Protein AF-A0A2E8B7R0-F1 (afdb_monomer_lite)

Sequence (92 aa):
MNALSSRFLLDMPPLPKKKHTRARKGNRNAHNAIKLPSSSVCPCSRQERIQPHIACPECGNFNGRTMPGNWPQVNLLEQVEPIEAAPVEPES

Structure (mmCIF, N/CA/C/O backbone):
data_AF-A0A2E8B7R0-F1
#
_entry.id   AF-A0A2E8B7R0-F1
#
loop_
_atom_site.group_PDB
_atom_site.id
_atom_site.type_symbol
_atom_site.label_atom_id
_atom_site.label_alt_id
_atom_site.label_comp_id
_atom_site.label_asym_id
_atom_site.label_entity_id
_atom_site.label_seq_id
_atom_site.pdbx_PDB_ins_code
_atom_site.Cartn_x
_atom_site.Cartn_y
_atom_site.Cartn_z
_atom_site.occupancy
_atom_site.B_iso_or_equiv
_atom_site.auth_seq_id
_atom_site.auth_comp_id
_atom_site.auth_asym_id
_atom_site.auth_atom_id
_atom_site.pdbx_PDB_model_num
ATOM 1 N N . MET A 1 1 ? 44.185 11.787 34.668 1.00 49.34 1 MET A N 1
ATOM 2 C CA . MET A 1 1 ? 42.980 10.956 34.460 1.00 49.34 1 MET A CA 1
ATOM 3 C C . MET A 1 1 ? 42.348 11.341 33.128 1.00 49.34 1 MET A C 1
ATOM 5 O O . MET A 1 1 ? 41.335 12.009 33.125 1.00 49.34 1 MET A O 1
ATOM 9 N N . ASN A 1 2 ? 42.975 11.008 31.999 1.00 49.75 2 ASN A N 1
ATOM 10 C CA . ASN A 1 2 ? 42.451 11.351 30.674 1.00 49.75 2 ASN A CA 1
ATOM 11 C C . ASN A 1 2 ? 42.804 10.220 29.712 1.00 49.75 2 ASN A C 1
ATOM 13 O O . ASN A 1 2 ? 43.951 10.110 29.296 1.00 49.75 2 ASN A O 1
ATOM 17 N N . ALA A 1 3 ? 41.826 9.377 29.402 1.00 51.28 3 ALA A N 1
ATOM 18 C CA . ALA A 1 3 ? 41.859 8.481 28.251 1.00 51.28 3 ALA A CA 1
ATOM 19 C C . ALA A 1 3 ? 40.420 8.057 27.921 1.00 51.28 3 ALA A C 1
ATOM 21 O O . ALA A 1 3 ? 40.062 6.885 27.996 1.00 51.28 3 ALA A O 1
ATOM 22 N N . LEU A 1 4 ? 39.561 9.031 27.618 1.00 63.00 4 LEU A N 1
ATOM 23 C CA . LEU A 1 4 ? 38.295 8.756 26.952 1.00 63.00 4 LEU A CA 1
ATOM 24 C C . LEU A 1 4 ? 38.408 9.185 25.493 1.00 63.00 4 LEU A C 1
ATOM 26 O O . LEU A 1 4 ? 38.859 10.283 25.187 1.00 63.00 4 LEU A O 1
ATOM 30 N N . SER A 1 5 ? 37.899 8.305 24.637 1.00 59.59 5 SER A N 1
ATOM 31 C CA . SER A 1 5 ? 37.549 8.540 23.238 1.00 59.59 5 SER A CA 1
ATOM 32 C C . SER A 1 5 ? 38.644 8.353 22.184 1.00 59.59 5 SER A C 1
ATOM 34 O O . SER A 1 5 ? 38.971 9.246 21.412 1.00 59.59 5 SER A O 1
ATOM 36 N N . SER A 1 6 ? 39.109 7.112 22.045 1.00 60.09 6 SER A N 1
ATOM 37 C CA . SER A 1 6 ? 39.521 6.571 20.741 1.00 60.09 6 SER A CA 1
ATOM 38 C C . SER A 1 6 ? 38.743 5.288 20.418 1.00 60.09 6 SER A C 1
ATOM 40 O O . SER A 1 6 ? 39.305 4.238 20.134 1.00 60.09 6 SER A O 1
ATOM 42 N N . ARG A 1 7 ? 37.406 5.350 20.473 1.00 61.56 7 ARG A N 1
ATOM 43 C CA . ARG A 1 7 ? 36.516 4.243 20.055 1.00 61.56 7 ARG A CA 1
ATOM 44 C C . ARG A 1 7 ? 35.910 4.432 18.658 1.00 61.56 7 ARG A C 1
ATOM 46 O O . ARG A 1 7 ? 34.863 3.879 18.359 1.00 61.56 7 ARG A O 1
ATOM 53 N N . PHE A 1 8 ? 36.598 5.169 17.790 1.00 60.06 8 PHE A N 1
ATOM 54 C CA . PHE A 1 8 ? 36.302 5.239 16.354 1.00 60.06 8 PHE A CA 1
ATOM 55 C C . PHE A 1 8 ? 37.470 4.672 15.530 1.00 60.06 8 PHE A C 1
ATOM 57 O O . PHE A 1 8 ? 37.931 5.273 14.564 1.00 60.06 8 PHE A O 1
ATOM 64 N N . LEU A 1 9 ? 37.985 3.507 15.932 1.00 61.00 9 LEU A N 1
ATOM 65 C CA . LEU A 1 9 ? 38.904 2.732 15.101 1.00 61.00 9 LEU A CA 1
ATOM 66 C C . LEU A 1 9 ? 38.107 1.998 14.014 1.00 61.00 9 LEU A C 1
ATOM 68 O O . LEU A 1 9 ? 37.506 0.963 14.263 1.00 61.00 9 LEU A O 1
ATOM 72 N N . LEU A 1 10 ? 38.074 2.617 12.833 1.00 66.00 10 LEU A N 1
ATOM 73 C CA . LEU A 1 10 ? 38.393 2.015 11.532 1.00 66.00 10 LEU A CA 1
ATOM 74 C C . LEU A 1 10 ? 38.100 0.511 11.371 1.00 66.00 10 LEU A C 1
ATOM 76 O O . LEU A 1 10 ? 39.027 -0.280 11.215 1.00 66.00 10 LEU A O 1
ATOM 80 N N . ASP A 1 11 ? 36.830 0.129 11.298 1.00 68.44 11 ASP A N 1
ATOM 81 C CA . ASP A 1 11 ? 36.443 -1.161 10.722 1.00 68.44 11 ASP A CA 1
ATOM 82 C C . ASP A 1 11 ? 35.916 -0.884 9.307 1.00 68.44 11 ASP A C 1
ATOM 84 O O . ASP A 1 11 ? 34.765 -0.490 9.105 1.00 68.44 11 ASP A O 1
ATOM 88 N N . MET A 1 12 ? 36.809 -0.937 8.309 1.00 77.44 12 MET A N 1
ATOM 89 C CA . MET A 1 12 ? 36.425 -0.687 6.917 1.00 77.44 12 MET A CA 1
ATOM 90 C C . MET A 1 12 ? 35.634 -1.901 6.403 1.00 77.44 12 MET A C 1
ATOM 92 O O . MET A 1 12 ? 36.194 -2.999 6.349 1.00 77.44 12 MET A O 1
ATOM 96 N N . PRO A 1 13 ? 34.358 -1.743 6.000 1.00 83.94 13 PRO A N 1
ATOM 97 C CA . PRO A 1 13 ? 33.537 -2.873 5.590 1.00 83.94 13 PRO A CA 1
ATOM 98 C C . PRO A 1 13 ? 34.090 -3.517 4.311 1.00 83.94 13 PRO A C 1
ATOM 100 O O . PRO A 1 13 ? 34.713 -2.838 3.487 1.00 83.94 13 PRO A O 1
ATOM 103 N N . PRO A 1 14 ? 33.857 -4.823 4.104 1.00 88.06 14 PRO A N 1
ATOM 104 C CA . PRO A 1 14 ? 34.383 -5.537 2.951 1.00 88.06 14 PRO A CA 1
ATOM 105 C C . PRO A 1 14 ? 33.896 -4.904 1.644 1.00 88.06 14 PRO A C 1
ATOM 107 O O . PRO A 1 14 ? 32.697 -4.834 1.364 1.00 88.06 14 PRO A O 1
ATOM 110 N N . LEU A 1 15 ? 34.851 -4.465 0.820 1.00 90.00 15 LEU A N 1
ATOM 111 C CA . LEU A 1 15 ? 34.570 -3.888 -0.490 1.00 90.00 15 LEU A CA 1
ATOM 112 C C . LEU A 1 15 ? 34.495 -4.973 -1.576 1.00 90.00 15 LEU A C 1
ATOM 114 O O . LEU A 1 15 ? 35.304 -5.907 -1.597 1.00 90.00 15 LEU A O 1
ATOM 118 N N . PRO A 1 16 ? 33.568 -4.844 -2.542 1.00 91.88 16 PRO A N 1
ATOM 119 C CA . PRO A 1 16 ? 33.491 -5.765 -3.662 1.00 91.88 16 PRO A CA 1
ATOM 120 C C . PRO A 1 16 ? 34.744 -5.647 -4.533 1.00 91.88 16 PRO A C 1
ATOM 122 O O . PRO A 1 16 ? 35.039 -4.596 -5.097 1.00 91.88 16 PRO A O 1
ATOM 125 N N . LYS A 1 17 ? 35.451 -6.766 -4.722 1.00 94.00 17 LYS A N 1
ATOM 126 C CA . LYS A 1 17 ? 36.656 -6.823 -5.568 1.00 94.00 17 LYS A CA 1
ATOM 127 C C . LYS A 1 17 ? 36.385 -6.481 -7.039 1.00 94.00 17 LYS A C 1
ATOM 129 O O . LYS A 1 17 ? 37.288 -6.026 -7.737 1.00 94.00 17 LYS A O 1
ATOM 134 N N . LYS A 1 18 ? 35.171 -6.752 -7.535 1.00 95.12 18 LYS A N 1
ATOM 135 C CA . LYS A 1 18 ? 34.750 -6.512 -8.926 1.00 95.12 18 LYS A CA 1
ATOM 136 C C . LYS A 1 18 ? 33.301 -6.034 -8.980 1.00 95.12 18 LYS A C 1
ATOM 138 O O . LYS A 1 18 ? 32.469 -6.448 -8.173 1.00 95.12 18 LYS A O 1
ATOM 143 N N . LYS A 1 19 ? 32.982 -5.229 -9.997 1.00 94.81 19 LYS A N 1
ATOM 144 C CA . LYS A 1 19 ? 31.607 -4.820 -10.308 1.00 94.81 19 LYS A CA 1
ATOM 145 C C . LYS A 1 19 ? 30.754 -6.042 -10.665 1.00 94.81 19 LYS A C 1
ATOM 147 O O . LYS A 1 19 ? 31.160 -6.879 -11.470 1.00 94.81 19 LYS A O 1
ATOM 152 N N . HIS A 1 20 ? 29.548 -6.129 -10.109 1.00 94.94 20 HIS A N 1
ATOM 153 C CA . HIS A 1 20 ? 28.583 -7.148 -10.518 1.00 94.94 20 HIS A CA 1
ATOM 154 C C . HIS A 1 20 ? 28.111 -6.919 -11.959 1.00 94.94 20 HIS A C 1
ATOM 156 O O . HIS A 1 20 ? 27.793 -5.796 -12.354 1.00 94.94 20 HIS A O 1
ATOM 162 N N . THR A 1 21 ? 28.029 -7.998 -12.738 1.00 97.31 21 THR A N 1
ATOM 163 C CA . THR A 1 21 ? 27.493 -7.955 -14.102 1.00 97.31 21 THR A CA 1
ATOM 164 C C . THR A 1 21 ? 26.007 -7.587 -14.091 1.00 97.31 21 THR A C 1
ATOM 166 O O . THR A 1 21 ? 25.296 -7.831 -13.109 1.00 97.31 21 THR A O 1
ATOM 169 N N . ARG A 1 22 ? 25.509 -7.020 -15.201 1.00 97.25 22 ARG A N 1
ATOM 170 C CA . ARG A 1 22 ? 24.081 -6.678 -15.349 1.00 97.25 22 ARG A CA 1
ATOM 171 C C . ARG A 1 22 ? 23.187 -7.902 -15.132 1.00 97.25 22 ARG A C 1
ATOM 173 O O . ARG A 1 22 ? 22.211 -7.791 -14.400 1.00 97.25 22 ARG A O 1
ATOM 180 N N . ALA A 1 23 ? 23.581 -9.059 -15.671 1.00 97.56 23 ALA A N 1
ATOM 181 C CA . ALA A 1 23 ? 22.875 -10.327 -15.486 1.00 97.56 23 ALA A CA 1
ATOM 182 C C . ALA A 1 23 ? 22.767 -10.726 -14.005 1.00 97.56 23 ALA A C 1
ATOM 184 O O . ALA A 1 23 ? 21.680 -11.019 -13.523 1.00 97.56 23 ALA A O 1
ATOM 185 N N . ARG A 1 24 ? 23.864 -10.646 -13.235 1.00 96.62 24 ARG A N 1
ATOM 186 C CA . ARG A 1 24 ? 23.846 -10.998 -11.804 1.00 96.62 24 ARG A CA 1
ATOM 187 C C . ARG A 1 24 ? 22.955 -10.058 -10.985 1.00 96.62 24 ARG A C 1
ATOM 189 O O . ARG A 1 24 ? 22.238 -10.520 -10.102 1.00 96.62 24 ARG A O 1
ATOM 196 N N . LYS A 1 25 ? 22.981 -8.750 -11.274 1.00 96.31 25 LYS A N 1
ATOM 197 C CA . LYS A 1 25 ? 22.076 -7.775 -10.637 1.00 96.31 25 LYS A CA 1
ATOM 198 C C . LYS A 1 25 ? 20.614 -8.052 -11.009 1.00 96.31 25 LYS A C 1
ATOM 200 O O . LYS A 1 25 ? 19.765 -8.027 -10.126 1.00 96.31 25 LYS A O 1
ATOM 205 N N . GLY A 1 26 ? 20.344 -8.318 -12.289 1.00 97.06 26 GLY A N 1
ATOM 206 C CA . GLY A 1 26 ? 19.010 -8.622 -12.809 1.00 97.06 26 GLY A CA 1
ATOM 207 C C . GLY A 1 26 ? 18.408 -9.864 -12.161 1.00 97.06 26 GLY A C 1
ATOM 208 O O . GLY A 1 26 ? 17.341 -9.767 -11.571 1.00 97.06 26 GLY A O 1
ATOM 209 N N . ASN A 1 27 ? 19.138 -10.982 -12.162 1.00 97.06 27 ASN A N 1
ATOM 210 C CA . ASN A 1 27 ? 18.682 -12.237 -11.556 1.00 97.06 27 ASN A CA 1
ATOM 211 C C . ASN A 1 27 ? 18.392 -12.075 -10.062 1.00 97.06 27 ASN A C 1
ATOM 213 O O . ASN A 1 27 ? 17.368 -12.541 -9.582 1.00 97.06 27 ASN A O 1
ATOM 217 N N . ARG A 1 28 ? 19.249 -11.351 -9.329 1.00 96.00 28 ARG A N 1
ATOM 218 C CA . ARG A 1 28 ? 18.993 -11.071 -7.911 1.00 96.00 28 ARG A CA 1
ATOM 219 C C . ARG A 1 28 ? 17.717 -10.246 -7.712 1.00 96.00 28 ARG A C 1
ATOM 221 O O . ARG A 1 28 ? 16.948 -10.531 -6.805 1.00 96.00 28 ARG A O 1
ATOM 228 N N . ASN A 1 29 ? 17.493 -9.230 -8.543 1.00 96.31 29 ASN A N 1
ATOM 229 C CA . ASN A 1 29 ? 16.320 -8.366 -8.432 1.00 96.31 29 ASN A CA 1
ATOM 230 C C . ASN A 1 29 ? 15.029 -9.021 -8.955 1.00 96.31 29 ASN A C 1
ATOM 232 O O . ASN A 1 29 ? 13.954 -8.588 -8.556 1.00 96.31 29 ASN A O 1
ATOM 236 N N . ALA A 1 30 ? 15.112 -10.051 -9.803 1.00 95.62 30 ALA A N 1
ATOM 237 C CA . ALA A 1 30 ? 13.949 -10.734 -10.376 1.00 95.62 30 ALA A CA 1
ATOM 238 C C . ALA A 1 30 ? 13.046 -11.385 -9.314 1.00 95.62 30 ALA A C 1
ATOM 240 O O . ALA A 1 30 ? 11.846 -11.524 -9.522 1.00 95.62 30 ALA A O 1
ATOM 241 N N . HIS A 1 31 ? 13.609 -11.738 -8.158 1.00 95.12 31 HIS A N 1
ATOM 242 C CA . HIS A 1 31 ? 12.858 -12.297 -7.034 1.00 95.12 31 HIS A CA 1
ATOM 243 C C . HIS A 1 31 ? 12.155 -11.232 -6.178 1.00 95.12 31 HIS A C 1
ATOM 245 O O . HIS A 1 31 ? 11.258 -11.559 -5.408 1.00 95.12 31 HIS A O 1
ATOM 251 N N . ASN A 1 32 ? 12.521 -9.957 -6.330 1.00 94.62 32 ASN A N 1
ATOM 252 C CA . ASN A 1 32 ? 12.014 -8.854 -5.513 1.00 94.62 32 ASN A CA 1
ATOM 253 C C . ASN A 1 32 ? 10.812 -8.166 -6.180 1.00 94.62 32 ASN A C 1
ATOM 255 O O . ASN A 1 32 ? 10.781 -6.943 -6.315 1.00 94.62 32 ASN A O 1
ATOM 259 N N . ALA A 1 33 ? 9.837 -8.952 -6.640 1.00 94.25 33 ALA A N 1
ATOM 260 C CA . ALA A 1 33 ? 8.607 -8.425 -7.221 1.00 94.25 33 ALA A CA 1
ATOM 261 C C . ALA A 1 33 ? 7.614 -8.029 -6.115 1.00 94.25 33 ALA A C 1
ATOM 263 O O . ALA A 1 33 ? 7.258 -8.847 -5.266 1.00 94.25 33 ALA A O 1
ATOM 264 N N . ILE A 1 34 ? 7.142 -6.780 -6.141 1.00 94.12 34 ILE A N 1
ATOM 265 C CA . ILE A 1 34 ? 6.112 -6.284 -5.220 1.00 94.12 34 ILE A CA 1
ATOM 266 C C . ILE A 1 34 ? 4.739 -6.679 -5.773 1.00 94.12 34 ILE A C 1
ATOM 268 O O . ILE A 1 34 ? 4.436 -6.413 -6.936 1.00 94.12 34 ILE A O 1
ATOM 272 N N . LYS A 1 35 ? 3.909 -7.316 -4.941 1.00 93.50 35 LYS A N 1
ATOM 273 C CA . LYS A 1 35 ? 2.524 -7.678 -5.275 1.00 93.50 35 LYS A CA 1
ATOM 274 C C . LYS A 1 35 ? 1.567 -6.637 -4.708 1.00 93.50 35 LYS A C 1
ATOM 276 O O . LYS A 1 35 ? 1.798 -6.124 -3.615 1.00 93.50 35 LYS A O 1
ATOM 281 N N . LEU A 1 36 ? 0.487 -6.352 -5.435 1.00 91.12 36 LEU A N 1
ATOM 282 C CA . LEU A 1 36 ? -0.585 -5.517 -4.902 1.00 91.12 36 LEU A CA 1
ATOM 283 C C . LEU A 1 36 ? -1.287 -6.256 -3.750 1.00 91.12 36 LEU A C 1
ATOM 285 O O . LEU A 1 36 ? -1.485 -7.472 -3.848 1.00 91.12 36 LEU A O 1
ATOM 289 N N . PRO A 1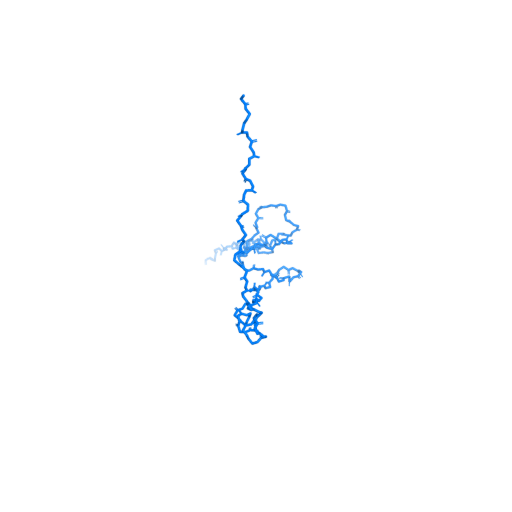 37 ? -1.674 -5.547 -2.675 1.00 89.31 37 PRO A N 1
ATOM 290 C CA . PRO A 1 37 ? -2.492 -6.131 -1.624 1.00 89.31 37 PRO A CA 1
ATOM 291 C C . PRO A 1 37 ? -3.886 -6.471 -2.162 1.00 89.31 37 PRO A C 1
ATOM 293 O O . PRO A 1 37 ? -4.393 -5.830 -3.089 1.00 89.31 37 PRO A O 1
ATOM 296 N N . SER A 1 38 ? -4.524 -7.476 -1.565 1.00 90.38 38 SER A N 1
ATOM 297 C CA . SER A 1 38 ? -5.930 -7.758 -1.836 1.00 90.38 38 SER A CA 1
ATOM 298 C C . SER A 1 38 ? -6.794 -6.586 -1.368 1.00 90.38 38 SER A C 1
ATOM 300 O O . SER A 1 38 ? -6.538 -5.971 -0.333 1.00 90.38 38 SER A O 1
ATOM 302 N N . SER A 1 39 ? -7.817 -6.260 -2.156 1.00 89.75 39 SER A N 1
ATOM 303 C CA . SER A 1 39 ? -8.808 -5.248 -1.803 1.00 89.75 39 SER A CA 1
ATOM 304 C C . SER A 1 39 ? -10.214 -5.774 -2.056 1.00 89.75 39 SER A C 1
ATOM 306 O O . SER A 1 39 ? -10.447 -6.522 -3.005 1.00 89.75 39 SER A O 1
ATOM 308 N N . SER A 1 40 ? -11.138 -5.385 -1.186 1.00 85.00 40 SER A N 1
ATOM 309 C CA . SER A 1 40 ? -12.568 -5.677 -1.266 1.00 85.00 40 SER A CA 1
ATOM 310 C C . SER A 1 40 ? -13.347 -4.371 -1.394 1.00 85.00 40 SER A C 1
ATOM 312 O O . SER A 1 40 ? -12.866 -3.319 -0.973 1.00 85.00 40 SER A O 1
ATOM 314 N N . VAL A 1 41 ? -14.516 -4.417 -2.025 1.00 84.31 41 VAL A N 1
ATOM 315 C CA . VAL A 1 41 ? -15.358 -3.229 -2.210 1.00 84.31 41 VAL A CA 1
ATOM 316 C C . VAL A 1 41 ? -16.233 -3.039 -0.974 1.00 84.31 41 VAL A C 1
ATOM 318 O O . VAL A 1 41 ? -16.900 -3.977 -0.538 1.00 84.31 41 VAL A O 1
ATOM 321 N N . CYS A 1 42 ? -16.232 -1.827 -0.419 1.00 82.00 42 CYS A N 1
ATOM 322 C CA . CYS A 1 42 ? -17.142 -1.443 0.655 1.00 82.00 42 CYS A CA 1
ATOM 323 C C . CYS A 1 42 ? -18.602 -1.429 0.166 1.00 82.00 42 CYS A C 1
ATOM 325 O O . CYS A 1 42 ? -18.863 -0.844 -0.885 1.00 82.00 42 CYS A O 1
ATOM 327 N N . PRO A 1 43 ? -19.576 -1.946 0.938 1.00 73.62 43 PRO A N 1
ATOM 328 C CA . PRO A 1 43 ? -21.003 -1.794 0.629 1.00 73.62 43 PRO A CA 1
ATOM 329 C C . PRO A 1 43 ? -21.543 -0.375 0.898 1.00 73.62 43 PRO A C 1
ATOM 331 O O . PRO A 1 43 ? -22.715 -0.104 0.660 1.00 73.62 43 PRO A O 1
ATOM 334 N N . CYS A 1 44 ? -20.710 0.529 1.417 1.00 71.44 44 CYS A N 1
ATOM 335 C CA . CYS A 1 44 ? -21.061 1.920 1.670 1.00 71.44 44 CYS A CA 1
ATOM 336 C C . CYS A 1 44 ? -21.210 2.735 0.373 1.00 71.44 44 CYS A C 1
ATOM 338 O O . CYS A 1 44 ? -20.683 2.367 -0.677 1.00 71.44 44 CYS A O 1
ATOM 340 N N . SER A 1 45 ? -21.884 3.885 0.465 1.00 65.62 45 SER A N 1
ATOM 341 C CA . SER A 1 45 ? -22.229 4.772 -0.664 1.00 65.62 45 SER A CA 1
ATOM 342 C C . SER A 1 45 ? -21.047 5.167 -1.560 1.00 65.62 45 SER A C 1
ATOM 344 O O . SER A 1 45 ? -21.224 5.384 -2.756 1.00 65.62 45 SER A O 1
ATOM 346 N N . ARG A 1 46 ? -19.838 5.237 -0.994 1.00 69.81 46 ARG A N 1
ATOM 347 C CA . ARG A 1 46 ? -18.605 5.644 -1.683 1.00 69.81 46 ARG A CA 1
ATOM 348 C C . ARG A 1 46 ? -17.865 4.496 -2.380 1.00 69.81 46 ARG A C 1
ATOM 350 O O . ARG A 1 46 ? -16.942 4.760 -3.142 1.00 69.81 46 ARG A O 1
ATOM 357 N N . GLN A 1 47 ? -18.263 3.243 -2.121 1.00 70.62 47 GLN A N 1
ATOM 358 C CA . GLN A 1 47 ? -17.745 2.022 -2.761 1.00 70.62 47 GLN A CA 1
ATOM 359 C C . GLN A 1 47 ? -16.208 1.950 -2.843 1.00 70.62 47 GLN A C 1
ATOM 361 O O . GLN A 1 47 ? -15.629 1.486 -3.827 1.00 70.62 47 GLN A O 1
ATOM 366 N N . GLU A 1 48 ? -15.522 2.417 -1.800 1.00 77.94 48 GLU A N 1
ATOM 367 C CA . GLU A 1 48 ? -14.063 2.435 -1.781 1.00 77.94 48 GLU A CA 1
ATOM 368 C C . GLU A 1 48 ? -13.474 1.022 -1.679 1.00 77.94 48 GLU A C 1
ATOM 370 O O . GLU A 1 48 ? -14.085 0.094 -1.135 1.00 77.94 48 GLU A O 1
ATOM 375 N N . ARG A 1 49 ? -12.256 0.859 -2.211 1.00 84.31 49 ARG A N 1
ATOM 376 C CA . ARG A 1 49 ? -11.484 -0.383 -2.108 1.00 84.31 49 ARG A CA 1
ATOM 377 C C . ARG A 1 49 ? -10.753 -0.421 -0.773 1.00 84.31 49 ARG A C 1
ATOM 379 O O . ARG A 1 49 ? -9.800 0.323 -0.564 1.00 84.31 49 ARG A O 1
ATOM 386 N N . ILE A 1 50 ? -11.169 -1.327 0.100 1.00 86.44 50 ILE A N 1
ATOM 387 C CA . ILE A 1 50 ? -10.629 -1.480 1.451 1.00 86.44 50 ILE A CA 1
ATOM 388 C C . ILE A 1 50 ? -9.770 -2.741 1.506 1.00 86.44 50 ILE A C 1
ATOM 390 O O . ILE A 1 50 ? -10.076 -3.753 0.867 1.00 86.44 50 ILE A O 1
ATOM 394 N N . GLN A 1 51 ? -8.690 -2.689 2.281 1.00 87.25 51 GLN A N 1
ATOM 395 C CA . GLN A 1 51 ? -7.926 -3.881 2.632 1.00 87.25 51 GLN A CA 1
ATOM 396 C C . GLN A 1 51 ? -8.770 -4.843 3.489 1.00 87.25 51 GLN A C 1
ATOM 398 O O . GLN A 1 51 ? -9.593 -4.401 4.293 1.00 87.25 51 GLN A O 1
ATOM 403 N N . PRO A 1 52 ? -8.582 -6.163 3.352 1.00 86.31 52 PRO A N 1
ATOM 404 C CA . PRO A 1 52 ? -9.277 -7.127 4.195 1.00 86.31 52 PRO A CA 1
ATOM 405 C C . PRO A 1 52 ? -8.891 -6.954 5.672 1.00 86.31 52 PRO A C 1
ATOM 407 O O . PRO A 1 52 ? -7.781 -6.536 5.990 1.00 86.31 52 PRO A O 1
ATOM 410 N N . HIS A 1 53 ? -9.804 -7.328 6.572 1.00 86.62 53 HIS A N 1
ATOM 411 C CA . HIS A 1 53 ? -9.631 -7.277 8.036 1.00 86.62 53 HIS A CA 1
ATOM 412 C C . HIS A 1 53 ? -9.488 -5.876 8.655 1.00 86.62 53 HIS A C 1
ATOM 414 O O . HIS A 1 53 ? -9.139 -5.762 9.828 1.00 86.62 53 HIS A O 1
ATOM 420 N N . ILE A 1 54 ? -9.789 -4.816 7.903 1.00 85.31 54 ILE A N 1
ATOM 421 C CA . ILE A 1 54 ? -9.763 -3.431 8.382 1.00 85.31 54 ILE A CA 1
ATOM 422 C C . ILE A 1 54 ? -11.163 -2.825 8.230 1.00 85.31 54 ILE A C 1
ATOM 424 O O . ILE A 1 54 ? -11.851 -3.070 7.238 1.00 85.31 54 ILE A O 1
ATOM 428 N N . ALA A 1 55 ? -11.597 -2.052 9.228 1.00 84.44 55 ALA A N 1
ATOM 429 C CA . ALA A 1 55 ? -12.841 -1.293 9.152 1.00 84.44 55 ALA A CA 1
ATOM 430 C C . ALA A 1 55 ? -12.708 -0.138 8.149 1.00 84.44 55 ALA A C 1
ATOM 432 O O . ALA A 1 55 ? -11.648 0.477 8.029 1.00 84.44 55 ALA A O 1
ATOM 433 N N . CYS A 1 56 ? -13.786 0.181 7.437 1.00 84.31 56 CYS A N 1
ATOM 434 C CA . CYS A 1 56 ? -13.777 1.313 6.514 1.00 84.31 56 CYS A CA 1
ATOM 435 C C . CYS A 1 56 ? -13.521 2.638 7.265 1.00 84.31 56 CYS A C 1
ATOM 437 O O . CYS A 1 56 ? -14.260 2.924 8.207 1.00 84.31 56 CYS A O 1
ATOM 439 N N . PRO A 1 57 ? -12.561 3.483 6.840 1.00 79.06 57 PRO A N 1
ATOM 440 C CA . PRO A 1 57 ? -12.310 4.779 7.481 1.00 79.06 57 PRO A CA 1
ATOM 441 C C . PRO A 1 57 ? -13.450 5.792 7.276 1.00 79.06 57 PRO A C 1
ATOM 443 O O . PRO A 1 57 ? -13.562 6.745 8.035 1.00 79.06 57 PRO A O 1
ATOM 446 N N . GLU A 1 58 ? -14.309 5.590 6.276 1.00 78.06 58 GLU A N 1
ATOM 447 C CA . GLU A 1 58 ? -15.422 6.499 5.971 1.00 78.06 58 GLU A CA 1
ATOM 448 C C . GLU A 1 58 ? -16.735 6.085 6.654 1.00 78.06 58 GLU A C 1
ATOM 450 O O . GLU A 1 58 ? -17.572 6.935 6.950 1.00 78.06 58 GLU A O 1
ATOM 455 N N . CYS A 1 59 ? -16.968 4.785 6.876 1.00 76.62 59 CYS A N 1
ATOM 456 C CA . CYS A 1 59 ? -18.235 4.287 7.435 1.00 76.62 59 CYS A CA 1
ATOM 457 C C . CYS A 1 59 ? -18.110 3.495 8.736 1.00 76.62 59 CYS A C 1
ATOM 459 O O . CYS A 1 59 ? -19.127 3.128 9.312 1.00 76.62 59 CYS A O 1
ATOM 461 N N . GLY A 1 60 ? -16.898 3.172 9.189 1.00 80.50 60 GLY A N 1
ATOM 462 C CA . GLY A 1 60 ? -16.696 2.351 10.385 1.00 80.50 60 GLY A CA 1
ATOM 463 C C . GLY A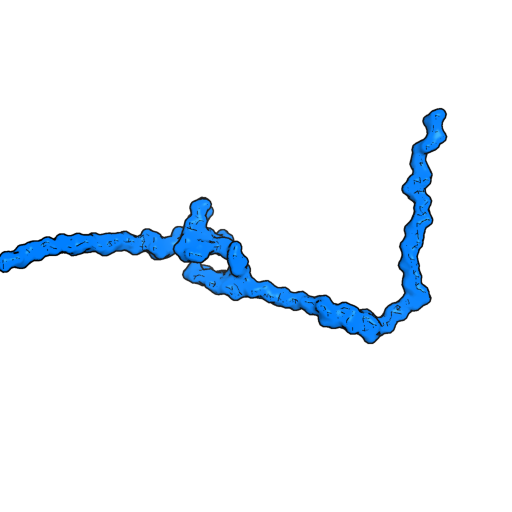 1 60 ? -17.262 0.930 10.280 1.00 80.50 60 GLY A C 1
ATOM 464 O O . GLY A 1 60 ? -17.279 0.211 11.279 1.00 80.50 60 GLY A O 1
ATOM 465 N N . ASN A 1 61 ? -17.734 0.509 9.098 1.00 81.81 61 ASN A N 1
ATOM 466 C CA . ASN A 1 61 ? -18.304 -0.814 8.888 1.00 81.81 61 ASN A CA 1
ATOM 467 C C . ASN A 1 61 ? -17.197 -1.867 8.827 1.00 81.81 61 ASN A C 1
ATOM 469 O O . ASN A 1 61 ? -16.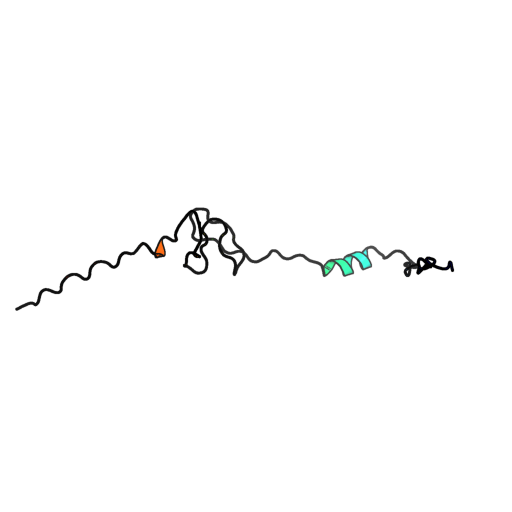229 -1.741 8.068 1.00 81.81 61 ASN A O 1
ATOM 473 N N . PHE A 1 62 ? -17.392 -2.933 9.593 1.00 83.94 62 PHE A N 1
ATOM 474 C CA . PHE A 1 62 ? -16.616 -4.153 9.527 1.00 83.94 62 PHE A CA 1
ATOM 475 C C . PHE A 1 62 ? -17.555 -5.351 9.684 1.00 83.94 62 PHE A C 1
ATOM 477 O O . PHE A 1 62 ? -18.265 -5.470 10.679 1.00 83.94 62 PHE A O 1
ATOM 484 N N . ASN A 1 63 ? -17.552 -6.258 8.703 1.00 78.56 63 ASN A N 1
ATOM 485 C CA . ASN A 1 63 ? -18.326 -7.503 8.748 1.00 78.56 63 ASN A CA 1
ATOM 486 C C . ASN A 1 63 ? -19.836 -7.303 9.035 1.00 78.56 63 ASN A C 1
ATOM 488 O O . ASN A 1 63 ? -20.434 -8.042 9.816 1.00 78.56 63 ASN A O 1
ATOM 492 N N . GLY A 1 64 ? -20.441 -6.266 8.441 1.00 75.00 64 GLY A N 1
ATOM 493 C CA . GLY A 1 64 ? -21.873 -5.966 8.574 1.00 75.00 64 GLY A CA 1
ATOM 494 C C . GLY A 1 64 ? -22.269 -5.293 9.890 1.00 75.00 64 GLY A C 1
ATOM 495 O O . GLY A 1 64 ? -23.458 -5.156 10.159 1.00 75.00 64 GLY A O 1
ATOM 496 N N . ARG A 1 65 ? -21.296 -4.876 10.708 1.00 77.50 65 ARG A N 1
ATOM 497 C CA . ARG A 1 65 ? -21.517 -4.164 11.970 1.00 77.50 65 ARG A CA 1
ATOM 498 C C . ARG A 1 65 ? -20.807 -2.819 11.946 1.00 77.50 65 ARG A C 1
ATOM 500 O O . ARG A 1 65 ? -19.702 -2.699 11.415 1.00 77.50 65 ARG A O 1
ATOM 507 N N . THR A 1 66 ? -21.441 -1.808 12.528 1.00 80.00 66 THR A N 1
ATOM 508 C CA . THR A 1 66 ? -20.819 -0.492 12.721 1.00 80.00 66 THR A CA 1
ATOM 509 C C . 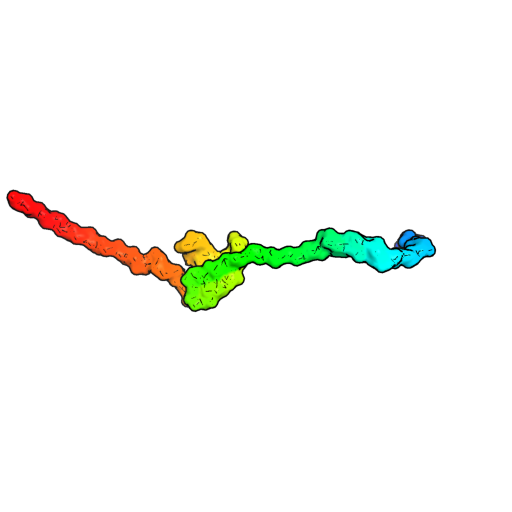THR A 1 66 ? -19.981 -0.535 13.992 1.00 80.00 66 THR A C 1
ATOM 511 O O . THR A 1 66 ? -20.478 -0.918 15.050 1.00 80.00 66 THR A O 1
ATOM 514 N N . MET A 1 67 ? -18.705 -0.160 13.912 1.00 78.94 67 MET A N 1
ATOM 515 C CA . MET A 1 67 ? -17.872 -0.041 15.109 1.00 78.94 67 MET A CA 1
ATOM 516 C C . MET A 1 67 ? -18.368 1.120 15.990 1.00 78.94 67 MET A C 1
ATOM 518 O O . MET A 1 67 ? -18.664 2.188 15.456 1.00 78.94 67 MET A O 1
ATOM 522 N N . PRO A 1 68 ? -18.431 0.971 17.327 1.00 70.25 68 PRO A N 1
ATOM 523 C CA . PRO A 1 68 ? -18.813 2.066 18.213 1.00 70.25 68 PRO A CA 1
ATOM 524 C C . PRO A 1 68 ? -17.774 3.195 18.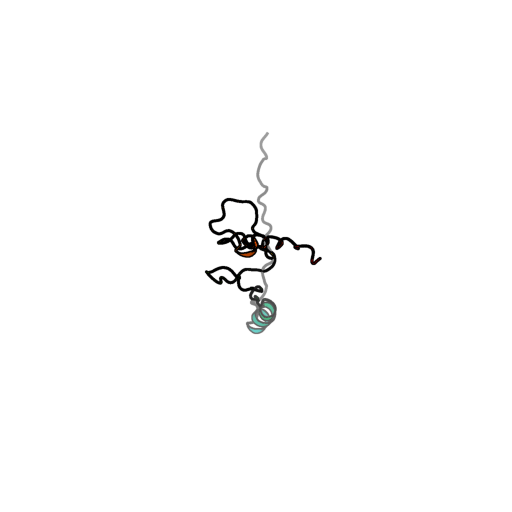130 1.00 70.25 68 PRO A C 1
ATOM 526 O O . PRO A 1 68 ? -16.581 2.978 18.343 1.00 70.25 68 PRO A O 1
ATOM 529 N N . GLY A 1 69 ? -18.222 4.397 17.775 1.00 71.62 69 GLY A N 1
ATOM 530 C CA . GLY A 1 69 ? -17.383 5.575 17.566 1.00 71.62 69 GLY A CA 1
ATOM 531 C C . GLY A 1 69 ? -18.170 6.714 16.919 1.00 71.62 69 GLY A C 1
ATOM 532 O O . GLY A 1 69 ? -19.337 6.549 16.571 1.00 71.62 69 GLY A O 1
ATOM 533 N N . ASN A 1 70 ? -17.534 7.874 16.750 1.00 71.00 70 ASN A N 1
ATOM 534 C CA . ASN A 1 70 ? -18.116 8.999 16.016 1.00 71.00 70 ASN A CA 1
ATOM 535 C C . ASN A 1 70 ? -17.927 8.792 14.502 1.00 71.00 70 ASN A C 1
ATOM 537 O O . ASN A 1 70 ? -17.049 9.403 13.894 1.00 71.00 70 ASN A O 1
ATOM 541 N N . TRP A 1 71 ? -18.687 7.866 13.918 1.00 71.00 71 TRP A N 1
ATOM 542 C CA . TRP A 1 71 ? -18.675 7.599 12.478 1.00 71.00 71 TRP A CA 1
ATOM 543 C C . TRP A 1 71 ? -19.829 8.340 11.788 1.00 71.00 71 TRP A C 1
ATOM 545 O O . TRP A 1 71 ? -20.933 8.376 12.330 1.00 71.00 71 TRP A O 1
ATOM 555 N N . PRO A 1 72 ? -19.615 8.914 10.589 1.00 65.06 72 PRO A N 1
ATOM 556 C CA . PRO A 1 72 ? -20.592 9.797 9.945 1.00 65.06 72 PRO A CA 1
ATOM 557 C C . PRO A 1 72 ? -21.802 9.065 9.341 1.00 65.06 72 PRO A C 1
ATOM 559 O O . PRO A 1 72 ? -22.790 9.707 8.994 1.00 65.06 72 PRO A O 1
ATOM 562 N N . GLN A 1 73 ? -21.742 7.740 9.193 1.00 61.84 73 GLN A N 1
ATOM 563 C CA . GLN A 1 73 ? -22.831 6.922 8.657 1.00 61.84 73 GLN A CA 1
ATOM 564 C C . GLN A 1 73 ? -22.953 5.632 9.475 1.00 61.84 73 GLN A C 1
ATOM 566 O O . GLN A 1 73 ? -21.980 4.898 9.638 1.00 61.84 73 GLN A O 1
ATOM 571 N N . VAL A 1 74 ? -24.148 5.371 10.001 1.00 58.44 74 VAL A N 1
ATOM 572 C CA . VAL A 1 74 ? -24.504 4.100 10.646 1.00 58.44 74 VAL A CA 1
ATOM 573 C C . VAL A 1 74 ? -24.913 3.093 9.569 1.00 58.44 74 VAL A C 1
ATOM 575 O O . VAL A 1 74 ? -25.560 3.464 8.589 1.00 58.44 74 VAL A O 1
ATOM 578 N N . ASN A 1 75 ? -24.512 1.825 9.700 1.00 57.25 75 ASN A N 1
ATOM 579 C CA . ASN A 1 75 ? -24.926 0.788 8.756 1.00 57.25 75 ASN A CA 1
ATOM 580 C C . ASN A 1 75 ? -26.453 0.663 8.697 1.00 57.25 75 ASN A C 1
ATOM 582 O O . ASN A 1 75 ? -27.114 0.419 9.701 1.00 57.25 75 ASN A O 1
ATOM 586 N N . LEU A 1 76 ? -26.978 0.691 7.474 1.00 57.06 76 LEU A N 1
ATOM 587 C CA . LEU A 1 76 ? -28.393 0.535 7.120 1.00 57.06 76 LEU A CA 1
ATOM 588 C C . LEU A 1 76 ? -29.019 -0.816 7.550 1.00 57.06 76 LEU A C 1
ATOM 590 O O . LEU A 1 76 ? -30.217 -1.016 7.399 1.00 57.06 76 LEU A O 1
ATOM 594 N N . LEU A 1 77 ? -28.224 -1.756 8.077 1.00 54.09 77 LEU A N 1
ATOM 595 C CA . LEU A 1 77 ? -28.675 -3.084 8.519 1.00 54.09 77 LEU A CA 1
ATOM 596 C C . LEU A 1 77 ? -29.290 -3.088 9.930 1.00 54.09 77 LEU A C 1
ATOM 598 O O . LEU A 1 77 ? -29.925 -4.068 10.301 1.00 54.09 77 LEU A O 1
ATOM 602 N N . GLU A 1 78 ? -29.140 -2.004 10.695 1.00 55.47 78 GLU A N 1
ATOM 603 C CA . GLU A 1 78 ? -29.805 -1.818 11.997 1.00 55.47 78 GLU A CA 1
ATOM 604 C C . GLU A 1 78 ? -31.154 -1.082 11.888 1.00 55.47 78 GLU A C 1
ATOM 606 O O . GLU A 1 78 ? -31.843 -0.928 12.889 1.00 55.47 78 GLU A O 1
ATOM 611 N N . GLN A 1 79 ? -31.571 -0.656 10.688 1.00 56.66 79 GLN A N 1
ATOM 612 C CA . GLN A 1 79 ? -32.832 0.075 10.479 1.00 56.66 79 GLN A CA 1
ATOM 613 C C . GLN A 1 79 ? -34.040 -0.816 10.151 1.00 56.66 79 GLN A C 1
ATOM 615 O O . GLN A 1 79 ? -35.101 -0.300 9.809 1.00 56.66 79 GLN A O 1
ATOM 620 N N . VAL A 1 80 ? -33.921 -2.143 10.251 1.00 56.09 80 VAL A N 1
ATOM 621 C CA . VAL A 1 80 ? -35.112 -2.999 10.205 1.00 56.09 80 VAL A CA 1
ATOM 622 C C . VAL A 1 80 ? -35.704 -3.025 11.607 1.00 56.09 80 VAL A C 1
ATOM 624 O O . VAL A 1 80 ? -35.380 -3.891 12.420 1.00 56.09 80 VAL A O 1
ATOM 627 N N . GLU A 1 81 ? -36.551 -2.038 11.895 1.00 61.28 81 GLU A N 1
ATOM 628 C CA . GLU A 1 81 ? -37.518 -2.159 12.981 1.00 61.28 81 GLU A CA 1
ATOM 629 C C . GLU A 1 81 ? -38.269 -3.487 12.777 1.00 61.28 81 GLU A C 1
ATOM 631 O O . GLU A 1 81 ? -38.697 -3.772 11.650 1.00 61.28 81 GLU A O 1
ATOM 636 N N . PRO A 1 82 ? -38.370 -4.353 13.802 1.00 57.12 82 PRO A N 1
ATOM 637 C CA . PRO A 1 82 ? -39.155 -5.571 13.700 1.00 57.12 82 PRO A CA 1
ATOM 638 C C . PRO A 1 82 ? -40.554 -5.184 13.235 1.00 57.12 82 PRO A C 1
ATOM 640 O O . PRO A 1 82 ? -41.230 -4.429 13.930 1.00 57.12 82 PRO A O 1
ATOM 643 N N . ILE A 1 83 ? -40.962 -5.665 12.057 1.00 61.00 83 ILE A N 1
ATOM 644 C CA . ILE A 1 83 ? -42.342 -5.542 11.589 1.00 61.00 83 ILE A CA 1
ATOM 645 C C . ILE A 1 83 ? -43.186 -6.082 12.735 1.00 61.00 83 ILE A C 1
ATOM 647 O O . ILE A 1 83 ? -43.042 -7.250 13.107 1.00 61.00 83 ILE A O 1
ATOM 651 N N . GLU A 1 84 ? -43.948 -5.182 13.348 1.00 55.12 84 GLU A N 1
ATOM 652 C CA . GLU A 1 84 ? -44.795 -5.441 14.497 1.00 55.12 84 GLU A CA 1
ATOM 653 C C . GLU A 1 84 ? -45.504 -6.774 14.271 1.00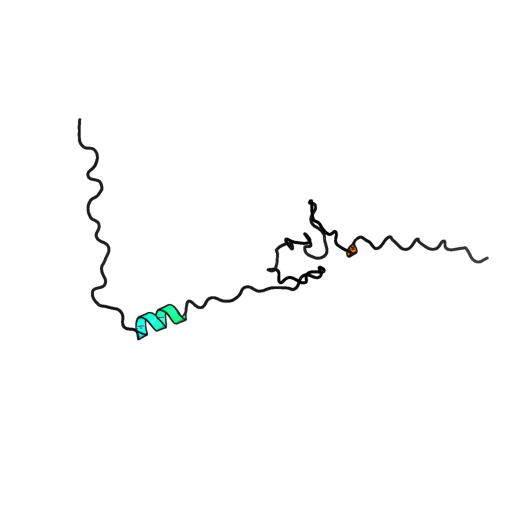 55.12 84 GLU A C 1
ATOM 655 O O . GLU A 1 84 ? -46.116 -6.994 13.222 1.00 55.12 84 GLU A O 1
ATOM 660 N N . ALA A 1 85 ? -45.336 -7.700 15.218 1.00 58.91 85 ALA A N 1
ATOM 661 C CA . ALA A 1 85 ? -46.029 -8.973 15.191 1.00 58.91 85 ALA A CA 1
ATOM 662 C C . ALA A 1 85 ? -47.523 -8.670 15.059 1.00 58.91 85 ALA A C 1
ATOM 664 O O . ALA A 1 85 ? -48.136 -8.169 16.002 1.00 58.91 85 ALA A O 1
ATOM 665 N N . ALA A 1 86 ? -48.076 -8.917 13.869 1.00 60.84 86 ALA A N 1
ATOM 666 C CA . ALA A 1 86 ? -49.494 -8.757 13.617 1.00 60.84 86 ALA A CA 1
ATOM 667 C C . ALA A 1 86 ? -50.244 -9.536 14.713 1.00 60.84 86 ALA A C 1
ATOM 669 O O . ALA A 1 86 ? -49.949 -10.723 14.901 1.00 60.84 86 ALA A O 1
ATOM 670 N N . PRO A 1 87 ? -51.133 -8.892 15.490 1.00 58.44 87 PRO A N 1
ATOM 671 C CA . PRO A 1 87 ? -51.867 -9.580 16.537 1.00 58.44 87 PRO A CA 1
ATOM 672 C C . PRO A 1 87 ? -52.675 -10.707 15.895 1.00 58.44 87 PRO A C 1
ATOM 674 O O . PRO A 1 87 ? -53.464 -10.490 14.976 1.00 58.44 87 PRO A O 1
ATOM 677 N N . VAL A 1 88 ? -52.405 -11.931 16.342 1.00 62.06 88 VAL A N 1
ATOM 678 C CA . VAL A 1 88 ? -53.120 -13.128 15.909 1.00 62.06 88 VAL A CA 1
ATOM 679 C C . VAL A 1 88 ? -54.494 -13.074 16.575 1.00 62.06 88 VAL A C 1
ATOM 681 O O . VAL A 1 88 ? -54.630 -13.403 17.752 1.00 62.06 88 VAL A O 1
ATOM 684 N N . GLU A 1 89 ? -55.493 -12.581 15.848 1.00 62.22 89 GLU A N 1
ATOM 685 C CA . GLU A 1 89 ? -56.898 -12.674 16.251 1.00 62.22 89 GLU A CA 1
ATOM 686 C C . GLU A 1 89 ? -57.291 -14.165 16.319 1.00 62.22 89 GLU A C 1
ATOM 688 O O . GLU A 1 89 ? -57.034 -14.900 15.358 1.00 62.22 89 GLU A O 1
ATOM 693 N N . PRO A 1 90 ? -57.873 -14.662 17.426 1.00 64.25 90 PRO A N 1
ATOM 694 C CA . PRO A 1 90 ? -58.333 -16.041 17.498 1.00 64.25 90 PRO A CA 1
ATOM 695 C C . PRO A 1 90 ? -59.631 -16.195 16.695 1.00 64.25 90 PRO A C 1
ATOM 697 O O . PRO A 1 90 ? -60.668 -15.641 17.059 1.00 64.25 90 PRO A O 1
ATOM 700 N N . GLU A 1 91 ? -59.573 -16.961 15.603 1.00 60.06 91 GLU A N 1
ATOM 701 C CA . GLU A 1 91 ? -60.773 -17.436 14.912 1.00 60.06 91 GLU A CA 1
ATOM 702 C C . GLU A 1 91 ? -61.590 -18.351 15.843 1.00 60.06 91 GLU A C 1
ATOM 704 O O . GLU A 1 91 ? -61.043 -19.184 16.571 1.00 60.06 91 GLU A O 1
ATOM 709 N N . SER A 1 92 ? -62.902 -18.109 15.826 1.00 61.00 92 SER A N 1
ATOM 710 C CA . SER A 1 92 ? -63.966 -18.663 16.674 1.00 61.00 92 SER A CA 1
ATOM 711 C C . SER A 1 92 ? -64.160 -20.172 16.581 1.00 61.00 92 SER A C 1
ATOM 713 O O . SER A 1 92 ? -64.225 -20.655 15.426 1.00 61.00 92 SER A O 1
#

pLDDT: mean 76.34, std 14.69, range [49.34, 97.56]

Secondary structure (DSSP, 8-state):
-----------PPPPPSSPPPHHHHHHHHHT-PPPPPP-EE-SSTT--EE-TTS--TTT-EETTEEPSS--SS--GGG--------------

Foldseek 3Di:
DDDPDPPPPDPDPDDDPDDDDPVRVCVVCVVVDDDDADWDFDPDPVRDTHGPPDADPQACDDPQARDPDPHPHGRPPVPPDPPPPDPDDDDD

Radius of gyration: 31.7 Å; chains: 1; bounding box: 107×30×50 Å